Protein AF-A0A223Z7U4-F1 (afdb_monomer_lite)

pLDDT: mean 95.25, std 4.92, range [67.81, 98.75]

Structure (mmCIF, N/CA/C/O backbone):
data_AF-A0A223Z7U4-F1
#
_entry.id   AF-A0A223Z7U4-F1
#
loop_
_atom_site.group_PDB
_atom_site.id
_atom_site.type_symbol
_atom_site.label_atom_id
_atom_site.label_alt_id
_atom_site.label_comp_id
_atom_site.label_asym_id
_atom_site.label_entity_id
_atom_site.label_seq_id
_atom_site.pdbx_PDB_ins_code
_atom_site.Cartn_x
_atom_site.Cartn_y
_atom_site.Cartn_z
_atom_site.occupancy
_atom_site.B_iso_or_equiv
_atom_site.auth_seq_id
_atom_site.auth_comp_id
_atom_site.auth_asym_id
_atom_site.auth_atom_id
_atom_site.pdbx_PDB_model_num
ATOM 1 N N . ALA A 1 1 ? -22.238 14.213 32.331 1.00 72.00 1 ALA A N 1
ATOM 2 C CA . ALA A 1 1 ? -21.706 13.058 31.579 1.00 72.00 1 ALA A CA 1
ATOM 3 C C . ALA A 1 1 ? -21.900 11.809 32.432 1.00 72.00 1 ALA A C 1
ATOM 5 O O . ALA A 1 1 ? -21.923 11.953 33.646 1.00 72.00 1 ALA A O 1
ATOM 6 N N . VAL A 1 2 ? -22.105 10.635 31.828 1.00 94.38 2 VAL A N 1
ATOM 7 C CA . VAL A 1 2 ? -22.267 9.352 32.554 1.00 94.38 2 VAL A CA 1
ATOM 8 C C . VAL A 1 2 ? -20.962 8.545 32.650 1.00 94.38 2 VAL A C 1
ATOM 10 O O . VAL A 1 2 ? -20.903 7.584 33.404 1.00 94.38 2 VAL A O 1
ATOM 13 N N . MET A 1 3 ? -19.928 8.938 31.897 1.00 97.62 3 MET A N 1
ATOM 14 C CA . MET A 1 3 ? -18.587 8.345 31.900 1.00 97.62 3 MET A CA 1
ATOM 15 C C . MET A 1 3 ? -17.553 9.462 32.058 1.00 97.62 3 MET A C 1
ATOM 17 O O . MET A 1 3 ? -17.691 10.519 31.431 1.00 97.62 3 MET A O 1
ATOM 21 N N . ASP A 1 4 ? -16.527 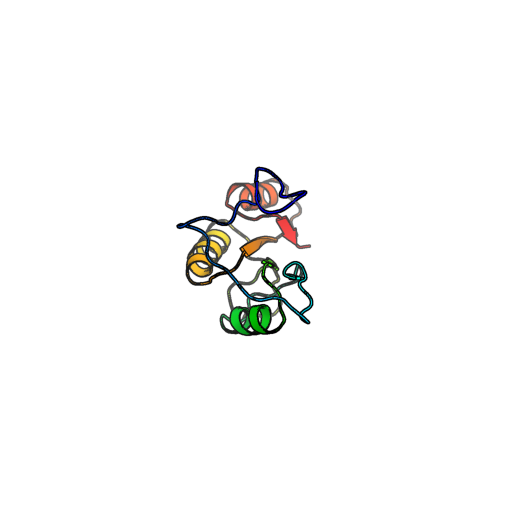9.217 32.866 1.00 97.31 4 ASP A N 1
ATOM 22 C CA . ASP A 1 4 ? -15.417 10.146 33.079 1.00 97.31 4 ASP A CA 1
ATOM 23 C C . ASP A 1 4 ? -14.336 9.979 31.996 1.00 97.31 4 ASP A C 1
ATOM 25 O O . ASP A 1 4 ? -14.135 8.892 31.458 1.00 97.31 4 ASP A O 1
ATOM 29 N N . GLY A 1 5 ? -13.619 11.061 31.670 1.00 96.88 5 GLY A N 1
ATOM 30 C CA . GLY A 1 5 ? -12.401 11.008 30.843 1.00 96.88 5 GLY A CA 1
ATOM 31 C C . GLY A 1 5 ? -12.580 10.756 29.337 1.00 96.88 5 GLY A C 1
ATOM 32 O O . GLY A 1 5 ? -11.587 10.555 28.642 1.00 96.88 5 GLY A O 1
ATOM 33 N N . VAL A 1 6 ? -13.803 10.784 28.798 1.00 96.81 6 VAL A N 1
ATOM 34 C CA . VAL A 1 6 ? -14.037 10.594 27.353 1.00 96.81 6 VAL A CA 1
ATOM 35 C C . VAL A 1 6 ? -13.479 11.778 26.552 1.00 96.81 6 VAL A C 1
ATOM 37 O O . VAL A 1 6 ? -13.906 12.920 26.733 1.00 96.81 6 VAL A O 1
ATOM 40 N N . HIS A 1 7 ? -12.540 11.511 25.639 1.00 97.31 7 HIS A N 1
ATOM 41 C CA . HIS A 1 7 ? -11.957 12.539 24.773 1.00 97.31 7 HIS A CA 1
ATOM 42 C C . HIS A 1 7 ? -13.018 13.127 23.816 1.00 97.31 7 HIS A C 1
ATOM 44 O O . HIS A 1 7 ? -13.770 12.356 23.214 1.00 97.31 7 HIS A O 1
ATOM 50 N N . PRO A 1 8 ? -13.057 14.457 23.579 1.00 95.56 8 PRO A N 1
ATOM 51 C CA . PRO A 1 8 ? -14.086 15.086 22.739 1.00 95.56 8 PRO A CA 1
ATOM 52 C C . PRO A 1 8 ? -14.184 14.545 21.303 1.00 95.56 8 PRO A C 1
ATOM 54 O O . PRO A 1 8 ? -15.257 14.574 20.710 1.00 95.56 8 PRO A O 1
ATOM 57 N N . LEU A 1 9 ? -13.079 14.035 20.746 1.00 97.00 9 LEU A N 1
ATOM 58 C CA . LEU A 1 9 ? -13.029 13.429 19.403 1.00 97.00 9 LEU A CA 1
ATOM 59 C C . LEU A 1 9 ? -13.340 11.917 19.367 1.00 97.00 9 LEU A C 1
ATOM 61 O O . LEU A 1 9 ? -13.277 11.326 18.297 1.00 97.00 9 LEU A O 1
ATOM 65 N N . LEU A 1 10 ? -13.644 11.279 20.504 1.00 96.44 10 LEU A N 1
ATOM 66 C CA . LEU A 1 10 ? -13.867 9.825 20.613 1.00 96.44 10 LEU A CA 1
ATOM 67 C C . LEU A 1 10 ? -15.284 9.475 21.103 1.00 96.44 10 LEU A C 1
ATOM 69 O O . LEU A 1 10 ? -15.496 8.466 21.774 1.00 96.44 10 LEU A O 1
ATOM 73 N N . ILE A 1 11 ? -16.267 10.320 20.794 1.00 96.56 11 ILE A N 1
ATOM 74 C CA . ILE A 1 11 ? -17.667 10.090 21.166 1.00 96.56 11 ILE A CA 1
ATOM 75 C C . ILE A 1 11 ? -18.266 8.998 20.269 1.00 96.56 11 ILE A C 1
ATOM 77 O O . ILE A 1 11 ? -18.298 9.135 19.046 1.00 96.56 11 ILE A O 1
ATOM 81 N N . VAL A 1 12 ? -18.797 7.939 20.884 1.00 96.69 12 VAL A N 1
ATOM 82 C CA . VAL A 1 12 ? -19.590 6.909 20.196 1.00 96.69 12 VAL A CA 1
ATOM 83 C C . VAL A 1 12 ? -21.038 7.390 20.098 1.00 96.69 12 VAL A C 1
ATOM 85 O O . VAL A 1 12 ? -21.696 7.603 21.115 1.00 96.69 12 VAL A O 1
ATOM 88 N N . GLY A 1 13 ? -21.525 7.584 18.874 1.00 96.06 13 GLY A N 1
ATOM 89 C CA . GLY A 1 13 ? -22.870 8.080 18.581 1.00 96.06 13 GLY A CA 1
ATOM 90 C C . GLY A 1 13 ? -23.640 7.177 17.619 1.00 96.06 13 GLY A C 1
ATOM 91 O O . GLY A 1 13 ? -23.242 6.054 17.325 1.00 96.06 13 GLY A O 1
ATOM 92 N N . ASN A 1 14 ? -24.745 7.692 17.078 1.00 97.19 14 ASN A N 1
ATOM 93 C CA . ASN A 1 14 ? -25.621 6.960 16.153 1.00 97.19 14 ASN A CA 1
ATOM 94 C C . ASN A 1 14 ? -24.974 6.607 14.798 1.00 97.19 14 ASN A C 1
ATOM 96 O O . ASN A 1 14 ? -25.512 5.776 14.074 1.00 97.19 14 ASN A O 1
ATOM 100 N N . VAL A 1 15 ? -23.850 7.236 14.449 1.00 97.31 15 VAL A N 1
ATOM 101 C CA . VAL A 1 15 ? -23.105 7.007 13.197 1.00 97.31 15 VAL A CA 1
ATOM 102 C C . VAL A 1 15 ? -21.807 6.216 13.404 1.00 97.31 15 VAL A C 1
ATOM 104 O O . VAL A 1 15 ? -21.022 6.060 12.472 1.00 97.31 15 VAL A O 1
ATOM 107 N N . THR A 1 16 ? -21.550 5.716 14.616 1.00 97.69 16 THR A N 1
ATOM 108 C CA . THR A 1 16 ? -20.310 4.999 14.935 1.00 97.69 16 THR A CA 1
ATOM 109 C C . THR A 1 16 ? -20.467 3.499 14.694 1.00 97.69 16 THR A C 1
ATOM 111 O O . THR A 1 16 ? -21.320 2.850 15.291 1.00 97.69 16 THR A O 1
ATOM 114 N N . THR A 1 17 ? -19.601 2.927 13.854 1.00 97.69 17 THR A N 1
ATOM 115 C CA . THR A 1 17 ? -19.466 1.468 13.715 1.00 97.69 17 THR A CA 1
ATOM 116 C C . THR A 1 17 ? -18.403 0.957 14.682 1.00 97.69 17 THR A C 1
ATOM 118 O O . THR A 1 17 ? -17.308 1.512 14.741 1.00 97.69 17 THR A O 1
ATOM 121 N N . VAL A 1 18 ? -18.709 -0.113 15.416 1.00 96.75 18 VAL A N 1
ATOM 122 C CA . VAL A 1 18 ? -17.809 -0.709 16.413 1.00 96.75 18 VAL A CA 1
ATOM 123 C C . VAL A 1 18 ? -17.204 -2.005 15.870 1.00 96.75 18 VAL A C 1
ATOM 125 O O . VAL A 1 18 ? -17.888 -2.797 15.220 1.00 96.75 18 VAL A O 1
ATOM 128 N N . ARG A 1 19 ? -15.915 -2.221 16.144 1.00 95.88 19 ARG A N 1
ATOM 129 C CA . ARG A 1 19 ? -15.229 -3.508 15.986 1.00 95.88 19 ARG A CA 1
ATOM 130 C C . ARG A 1 19 ? -14.657 -3.896 17.341 1.00 95.88 19 ARG A C 1
ATOM 132 O O . ARG A 1 19 ? -13.990 -3.075 17.964 1.00 95.88 19 ARG A O 1
ATOM 139 N N . ASP A 1 20 ? -14.966 -5.107 17.787 1.00 97.12 20 ASP A N 1
ATOM 140 C CA . ASP A 1 20 ? -14.446 -5.625 19.046 1.00 97.12 20 ASP A CA 1
ATOM 141 C C . ASP A 1 20 ? -12.964 -5.992 18.893 1.00 97.12 20 ASP A C 1
ATOM 143 O O . ASP A 1 20 ? -12.564 -6.606 17.901 1.00 97.12 20 ASP A O 1
ATOM 147 N N . GLY A 1 21 ? -12.161 -5.557 19.857 1.00 96.62 21 GLY A N 1
ATOM 148 C CA . GLY A 1 21 ? -10.719 -5.769 19.913 1.00 96.62 21 GLY A CA 1
ATOM 149 C C . GLY A 1 21 ? -10.252 -6.338 21.250 1.00 96.62 21 GLY A C 1
ATOM 150 O O . GLY A 1 21 ? -9.044 -6.412 21.474 1.00 96.62 21 GLY A O 1
ATOM 151 N N . GLU A 1 22 ? -11.167 -6.706 22.155 1.00 98.06 22 GLU A N 1
ATOM 152 C CA . GLU A 1 22 ? -10.793 -7.272 23.449 1.00 98.06 22 GLU A CA 1
ATOM 153 C C . GLU A 1 22 ? -9.995 -8.574 23.262 1.00 98.06 22 GLU A C 1
ATOM 155 O O . GLU A 1 22 ? -10.376 -9.471 22.512 1.00 98.06 22 GLU A O 1
ATOM 160 N N . GLY A 1 23 ? -8.836 -8.665 23.920 1.00 98.25 23 GLY A N 1
ATOM 161 C CA . GLY A 1 23 ? -7.942 -9.822 23.812 1.00 98.25 23 GLY A CA 1
ATOM 162 C C . GLY A 1 23 ? -7.162 -9.929 22.494 1.00 98.25 23 GLY A C 1
ATOM 163 O O . GLY A 1 23 ? -6.410 -10.890 22.326 1.00 98.25 23 GLY A O 1
ATOM 164 N N . LEU A 1 24 ? -7.295 -8.963 21.577 1.00 98.31 24 LEU A N 1
ATOM 165 C CA . LEU A 1 24 ? -6.557 -8.921 20.312 1.00 98.31 24 LEU A CA 1
ATOM 166 C C . LEU A 1 24 ? -5.387 -7.929 20.363 1.00 98.31 24 LEU A C 1
ATOM 168 O O . LEU A 1 24 ? -5.352 -7.003 21.172 1.00 98.31 24 LEU A O 1
ATOM 172 N N . ILE A 1 25 ? -4.426 -8.112 19.455 1.00 98.12 25 ILE A N 1
ATOM 173 C CA . ILE A 1 25 ? -3.333 -7.164 19.217 1.00 98.12 25 ILE A CA 1
ATOM 174 C C . ILE A 1 25 ? -3.595 -6.469 17.885 1.00 98.12 25 ILE A C 1
ATOM 176 O O . ILE A 1 25 ? -3.715 -7.127 16.853 1.00 98.12 25 ILE A O 1
ATOM 180 N N . ALA A 1 26 ? -3.648 -5.139 17.907 1.00 97.06 26 ALA A N 1
ATOM 181 C CA . ALA A 1 26 ? -3.669 -4.326 16.701 1.00 97.06 26 ALA A CA 1
ATOM 182 C C . ALA A 1 26 ? -2.255 -3.826 16.382 1.00 97.06 26 ALA A C 1
ATOM 184 O O . ALA A 1 26 ? -1.566 -3.290 17.252 1.00 97.06 26 ALA A O 1
ATOM 185 N N . THR A 1 27 ? -1.839 -3.966 15.126 1.00 98.50 27 THR A N 1
ATOM 186 C CA . THR A 1 27 ? -0.611 -3.368 14.589 1.00 98.50 27 THR A CA 1
ATOM 187 C C . THR A 1 27 ? -0.959 -2.466 13.409 1.00 98.50 27 THR A C 1
ATOM 189 O O . THR A 1 27 ? -2.017 -2.636 12.796 1.00 98.50 27 THR A O 1
ATOM 192 N N . PRO A 1 28 ? -0.080 -1.523 13.032 1.00 98.62 28 PRO A N 1
ATOM 193 C CA . PRO A 1 28 ? -0.133 -0.949 11.696 1.00 98.62 28 PRO A CA 1
ATOM 194 C C . PRO A 1 28 ? -0.044 -2.054 10.637 1.00 98.62 28 PRO A C 1
ATOM 196 O O . PRO A 1 28 ? 0.541 -3.114 10.884 1.00 98.62 28 PRO A O 1
ATOM 199 N N . GLY A 1 29 ? -0.597 -1.788 9.457 1.00 98.56 29 GLY A N 1
ATOM 200 C CA . GLY A 1 29 ? -0.368 -2.643 8.299 1.00 98.56 29 GLY A CA 1
ATOM 201 C C . GLY A 1 29 ? 1.097 -2.595 7.862 1.00 98.56 29 GLY A C 1
ATOM 202 O O . GLY A 1 29 ? 1.759 -1.558 7.960 1.00 98.56 29 GLY A O 1
ATOM 203 N N . GLY A 1 30 ? 1.614 -3.731 7.405 1.00 98.69 30 GLY A N 1
ATOM 204 C CA . GLY A 1 30 ? 2.977 -3.856 6.909 1.00 98.69 30 GLY A CA 1
ATOM 205 C C . GLY A 1 30 ? 3.204 -3.037 5.637 1.00 98.69 30 GLY A C 1
ATOM 206 O O . GLY A 1 30 ? 2.310 -2.901 4.796 1.00 98.69 30 GLY A O 1
ATOM 207 N N . ILE A 1 31 ? 4.423 -2.516 5.494 1.00 98.69 31 ILE A N 1
ATOM 208 C CA . ILE A 1 31 ? 4.893 -1.826 4.291 1.00 98.69 31 ILE A CA 1
ATOM 209 C C . ILE A 1 31 ? 6.031 -2.656 3.707 1.00 98.69 31 ILE A C 1
ATOM 211 O O . ILE A 1 31 ? 7.125 -2.686 4.271 1.00 98.69 31 ILE A O 1
ATOM 215 N N . ASP A 1 32 ? 5.769 -3.322 2.587 1.00 98.31 32 ASP A N 1
ATOM 216 C CA . ASP A 1 32 ? 6.803 -4.009 1.822 1.00 98.31 32 ASP A CA 1
ATOM 217 C C . ASP A 1 32 ? 7.363 -3.055 0.768 1.00 98.31 32 ASP A C 1
ATOM 219 O O . ASP A 1 32 ? 6.626 -2.501 -0.047 1.00 98.31 32 ASP A O 1
ATOM 223 N N . VAL A 1 33 ? 8.674 -2.831 0.816 1.00 97.50 33 VAL A N 1
ATOM 224 C CA . VAL A 1 33 ? 9.384 -1.869 -0.036 1.00 97.50 33 VAL A CA 1
ATOM 225 C C . VAL A 1 33 ? 10.243 -2.536 -1.111 1.00 97.50 33 VAL A C 1
ATOM 227 O O . VAL A 1 33 ? 11.030 -1.859 -1.776 1.00 97.50 33 VAL A O 1
ATOM 230 N N . HIS A 1 34 ? 10.141 -3.859 -1.261 1.00 97.19 34 HIS A N 1
ATOM 231 C CA . HIS A 1 34 ? 10.905 -4.630 -2.239 1.00 97.19 34 HIS A CA 1
ATOM 232 C C . HIS A 1 34 ? 10.010 -5.640 -2.965 1.00 97.19 34 HIS A C 1
ATOM 234 O O . HIS A 1 34 ? 10.270 -6.843 -2.978 1.00 97.19 34 HIS A O 1
ATOM 240 N N . VAL A 1 35 ? 8.959 -5.141 -3.607 1.00 96.56 35 VAL A N 1
ATOM 241 C CA . VAL A 1 35 ? 7.969 -5.984 -4.280 1.00 96.56 35 VAL A CA 1
ATOM 242 C C . VAL A 1 35 ? 8.277 -6.142 -5.766 1.00 96.56 35 VAL A C 1
ATOM 244 O O . VAL A 1 35 ? 8.312 -5.163 -6.506 1.00 96.56 35 VAL A O 1
ATOM 247 N N . HIS A 1 36 ? 8.423 -7.381 -6.231 1.00 96.25 36 HIS A N 1
ATOM 248 C CA . HIS A 1 36 ? 8.383 -7.699 -7.662 1.00 96.25 36 HIS A CA 1
ATOM 249 C C . HIS A 1 36 ? 6.938 -8.045 -8.037 1.00 96.25 36 HIS A C 1
ATOM 251 O O . HIS A 1 36 ? 6.389 -9.039 -7.561 1.00 96.25 36 HIS A O 1
ATOM 257 N N . PHE A 1 37 ? 6.292 -7.210 -8.851 1.00 94.75 37 PHE A N 1
ATOM 258 C CA . PHE A 1 37 ? 4.900 -7.392 -9.282 1.00 94.75 37 PHE A CA 1
ATOM 259 C C . PHE A 1 37 ? 4.773 -8.439 -10.404 1.00 94.75 37 PHE A C 1
ATOM 261 O O . PHE A 1 37 ? 4.302 -8.145 -11.503 1.00 94.75 37 PHE A O 1
ATOM 268 N N . ASP A 1 38 ? 5.189 -9.675 -10.125 1.00 93.56 38 ASP A N 1
ATOM 269 C CA . ASP A 1 38 ? 5.254 -10.753 -11.123 1.00 93.56 38 ASP A CA 1
ATOM 270 C C . ASP A 1 38 ? 3.917 -11.473 -11.329 1.00 93.56 38 ASP A C 1
ATOM 272 O O . ASP A 1 38 ? 3.699 -12.163 -12.327 1.00 93.56 38 ASP A O 1
ATOM 276 N N . SER A 1 39 ? 3.002 -11.321 -10.376 1.00 93.06 39 SER A N 1
ATOM 277 C CA . SER A 1 39 ? 1.714 -11.999 -10.358 1.00 93.06 39 SER A CA 1
ATOM 278 C C . SER A 1 39 ? 0.686 -11.154 -9.613 1.00 93.06 39 SER A C 1
ATOM 280 O O . SER A 1 39 ? 0.960 -10.600 -8.551 1.00 93.06 39 SER A O 1
ATOM 282 N N . ALA A 1 40 ? -0.527 -11.099 -10.162 1.00 93.56 40 ALA A N 1
ATOM 283 C CA . ALA A 1 40 ? -1.671 -10.440 -9.538 1.00 93.56 40 ALA A CA 1
ATOM 284 C C . ALA A 1 40 ? -2.039 -11.063 -8.176 1.00 93.56 40 ALA A C 1
ATOM 286 O O . ALA A 1 40 ? -2.433 -10.360 -7.253 1.00 93.56 40 ALA A O 1
ATOM 287 N N . GLN A 1 41 ? -1.847 -12.376 -8.033 1.00 94.81 41 GLN A N 1
ATOM 288 C CA . GLN A 1 41 ? -2.141 -13.142 -6.821 1.00 94.81 41 GLN A CA 1
ATOM 289 C C . GLN A 1 41 ? -1.266 -12.734 -5.625 1.00 94.81 41 GLN A C 1
ATOM 291 O O . GLN A 1 41 ? -1.615 -13.021 -4.481 1.00 94.81 41 GLN A O 1
ATOM 296 N N . LEU A 1 42 ? -0.138 -12.052 -5.861 1.00 95.00 42 LEU A N 1
ATOM 297 C CA . LEU A 1 42 ? 0.735 -11.567 -4.793 1.00 95.00 42 LEU A CA 1
ATOM 298 C C . LEU A 1 42 ? -0.002 -10.629 -3.820 1.00 95.00 42 LEU A C 1
ATOM 300 O O . LEU A 1 42 ? 0.300 -10.634 -2.629 1.00 95.00 42 LEU A O 1
ATOM 304 N N . VAL A 1 43 ? -0.993 -9.877 -4.306 1.00 96.38 43 VAL A N 1
ATOM 305 C CA . VAL A 1 43 ? -1.805 -8.959 -3.493 1.00 96.38 43 VAL A CA 1
ATOM 306 C C . VAL A 1 43 ? -2.565 -9.710 -2.394 1.00 96.38 43 VAL A C 1
ATOM 308 O O . VAL A 1 43 ? -2.521 -9.311 -1.230 1.00 96.38 43 VAL A O 1
ATOM 311 N N . ASP A 1 44 ? -3.184 -10.846 -2.723 1.00 97.00 44 ASP A N 1
ATOM 312 C CA . ASP A 1 44 ? -3.914 -11.661 -1.744 1.00 97.00 44 ASP A CA 1
ATOM 313 C C . ASP A 1 44 ? -2.972 -12.233 -0.673 1.00 97.00 44 ASP A C 1
ATOM 315 O O . ASP A 1 44 ? -3.300 -12.258 0.516 1.00 97.00 44 ASP A O 1
ATOM 319 N N . HIS A 1 45 ? -1.765 -12.646 -1.072 1.00 97.50 45 HIS A N 1
ATOM 320 C CA . HIS A 1 45 ? -0.738 -13.131 -0.148 1.00 97.50 45 HIS A CA 1
ATOM 321 C C . HIS A 1 45 ? -0.195 -12.022 0.768 1.00 97.50 45 HIS A C 1
ATOM 323 O O . HIS A 1 45 ? 0.054 -12.262 1.954 1.00 97.50 45 HIS A O 1
ATOM 329 N N . ALA A 1 46 ? -0.047 -10.803 0.248 1.00 98.00 46 ALA A N 1
ATOM 330 C CA . ALA A 1 46 ? 0.353 -9.641 1.030 1.00 98.00 46 ALA A CA 1
ATOM 331 C C . ALA A 1 46 ? -0.709 -9.310 2.093 1.00 98.00 46 ALA A C 1
ATOM 333 O O . ALA A 1 46 ? -0.392 -9.269 3.283 1.00 98.00 46 ALA A O 1
ATOM 334 N N . LEU A 1 47 ? -1.983 -9.204 1.701 1.00 97.44 47 LEU A N 1
ATOM 335 C CA . LEU A 1 47 ? -3.088 -8.942 2.632 1.00 97.44 47 LEU A CA 1
ATOM 336 C C . LEU A 1 47 ? -3.211 -10.021 3.710 1.00 97.44 47 LEU A C 1
ATOM 338 O O . LEU A 1 47 ? -3.341 -9.700 4.891 1.00 97.44 47 LEU A O 1
ATOM 342 N N . ALA A 1 48 ? -3.118 -11.299 3.327 1.00 98.06 48 ALA A N 1
ATOM 343 C CA . ALA A 1 48 ? -3.202 -12.419 4.264 1.00 98.06 48 ALA A CA 1
ATOM 344 C C . ALA A 1 48 ? -2.073 -12.421 5.311 1.00 98.06 48 ALA A C 1
ATOM 346 O O . ALA A 1 48 ? -2.253 -12.965 6.400 1.00 98.06 48 ALA A O 1
ATOM 347 N N . SER A 1 49 ? -0.926 -11.809 5.001 1.00 98.19 49 SER A N 1
ATOM 348 C CA . SER A 1 49 ? 0.204 -11.666 5.929 1.00 98.19 49 SER A CA 1
ATOM 349 C C . SER A 1 49 ? 0.216 -10.334 6.694 1.00 98.19 49 SER A C 1
ATOM 351 O O . SER A 1 49 ? 1.108 -10.105 7.509 1.00 98.19 49 SER A O 1
ATOM 353 N N . GLY A 1 50 ? -0.785 -9.472 6.481 1.00 98.31 50 GLY A N 1
ATOM 354 C CA . GLY A 1 50 ? -0.918 -8.180 7.155 1.00 98.31 50 GLY A CA 1
ATOM 355 C C . GLY A 1 50 ? -0.190 -7.020 6.468 1.00 98.31 50 GLY A C 1
ATOM 356 O O . GLY A 1 50 ? -0.083 -5.947 7.061 1.00 98.31 50 GLY A O 1
ATOM 357 N N . ILE A 1 51 ? 0.303 -7.197 5.238 1.00 98.69 51 ILE A N 1
ATOM 358 C CA . ILE A 1 51 ? 0.873 -6.119 4.416 1.00 98.69 51 ILE A CA 1
ATOM 359 C C . ILE A 1 51 ? -0.267 -5.333 3.763 1.00 98.69 51 ILE A C 1
ATOM 361 O O . ILE A 1 51 ? -1.163 -5.906 3.150 1.00 98.69 51 ILE A O 1
ATOM 365 N N . THR A 1 52 ? -0.215 -4.006 3.867 1.00 98.56 52 THR A N 1
ATOM 366 C CA . THR A 1 52 ? -1.231 -3.097 3.302 1.00 98.56 52 THR A CA 1
ATOM 367 C C . THR A 1 52 ? -0.665 -2.129 2.266 1.00 98.56 52 THR A C 1
ATOM 369 O O . THR A 1 52 ? -1.424 -1.424 1.600 1.00 98.56 52 THR A O 1
ATOM 372 N N . THR A 1 53 ? 0.662 -2.076 2.133 1.00 98.75 53 THR A N 1
ATOM 373 C CA . THR A 1 53 ? 1.365 -1.198 1.194 1.00 98.75 53 THR A CA 1
ATOM 374 C C . THR A 1 53 ? 2.479 -1.963 0.496 1.00 98.75 53 THR A C 1
ATOM 376 O O . THR A 1 53 ? 3.313 -2.574 1.163 1.00 98.75 53 THR A O 1
ATOM 379 N N . MET A 1 54 ? 2.510 -1.890 -0.834 1.00 98.06 54 MET A N 1
ATOM 380 C CA . MET A 1 54 ? 3.505 -2.552 -1.678 1.00 98.06 54 MET A CA 1
ATOM 381 C C . MET A 1 54 ? 4.219 -1.535 -2.560 1.00 98.06 54 MET A C 1
ATOM 383 O O . MET A 1 54 ? 3.597 -0.905 -3.418 1.00 98.06 54 MET A O 1
ATOM 387 N N . LEU A 1 55 ? 5.528 -1.384 -2.363 1.00 97.94 55 LEU A N 1
ATOM 388 C CA . LEU A 1 55 ? 6.384 -0.526 -3.176 1.00 97.94 55 LEU A CA 1
ATOM 389 C C . LEU A 1 55 ? 7.384 -1.380 -3.957 1.00 97.94 55 LEU A C 1
ATOM 391 O O . LEU A 1 55 ? 8.063 -2.240 -3.391 1.00 97.94 55 LEU A O 1
ATOM 395 N N . GLY A 1 56 ? 7.490 -1.137 -5.258 1.00 96.50 56 GLY A N 1
ATOM 396 C CA . GLY A 1 56 ? 8.341 -1.945 -6.119 1.00 96.50 56 GLY A CA 1
ATOM 397 C C . GLY A 1 56 ? 8.075 -1.729 -7.600 1.00 96.50 56 GLY A C 1
ATOM 398 O O . GLY A 1 56 ? 7.692 -0.643 -8.009 1.00 96.50 56 GLY A O 1
ATOM 399 N N . GLY A 1 57 ? 8.273 -2.745 -8.427 1.00 94.31 57 GLY A N 1
ATOM 400 C CA . GLY A 1 57 ? 8.113 -2.650 -9.880 1.00 94.31 57 GLY A CA 1
ATOM 401 C C . GLY A 1 57 ? 7.984 -4.032 -10.509 1.00 94.31 57 GLY A C 1
ATOM 402 O O . GLY A 1 57 ? 7.887 -5.007 -9.771 1.00 94.31 57 GLY A O 1
ATOM 403 N N . SER A 1 58 ? 7.976 -4.092 -11.841 1.00 92.50 58 SER A N 1
ATOM 404 C CA . SER A 1 58 ? 7.688 -5.246 -12.721 1.00 92.50 58 SER A CA 1
ATOM 405 C C . SER A 1 58 ? 6.434 -4.995 -13.567 1.00 92.50 58 SER A C 1
ATOM 407 O O . SER A 1 58 ? 5.615 -4.134 -13.247 1.00 92.50 58 SER A O 1
ATOM 409 N N . LEU A 1 59 ? 6.308 -5.720 -14.680 1.00 91.00 59 LEU A N 1
ATOM 410 C CA . LEU A 1 59 ? 5.205 -5.621 -15.651 1.00 91.00 59 LEU A CA 1
ATOM 411 C C . LEU A 1 59 ? 4.426 -6.942 -15.751 1.00 91.00 59 LEU A C 1
ATOM 413 O O . LEU A 1 59 ? 3.905 -7.285 -16.814 1.00 91.00 59 LEU A O 1
ATOM 417 N N . GLY A 1 60 ? 4.387 -7.706 -14.659 1.00 91.19 60 GLY A N 1
ATOM 418 C CA . GLY A 1 60 ? 3.963 -9.104 -14.648 1.00 91.19 60 GLY A CA 1
ATOM 419 C C . GLY A 1 60 ? 5.163 -10.056 -14.726 1.00 91.19 60 GLY A C 1
ATOM 420 O O . GLY A 1 60 ? 6.272 -9.655 -14.393 1.00 91.19 60 GLY A O 1
ATOM 421 N N . PRO A 1 61 ? 4.984 -11.316 -15.156 1.00 89.94 61 PRO A N 1
ATOM 422 C CA . PRO A 1 61 ? 6.001 -12.362 -15.030 1.00 89.94 61 PRO A CA 1
ATOM 423 C C . PRO A 1 61 ? 7.146 -12.184 -16.042 1.00 89.94 61 PRO A C 1
ATOM 425 O O . PRO A 1 61 ? 7.213 -12.857 -17.073 1.00 89.94 61 PRO A O 1
ATOM 428 N N . ILE A 1 62 ? 8.049 -11.252 -15.744 1.00 85.44 62 ILE A N 1
ATOM 429 C CA . ILE A 1 62 ? 9.301 -10.999 -16.461 1.00 85.44 62 ILE A CA 1
ATOM 430 C C . ILE A 1 62 ? 10.490 -11.485 -15.623 1.00 85.44 62 ILE A C 1
ATOM 432 O O . ILE A 1 62 ? 10.336 -11.929 -14.494 1.00 85.44 62 ILE A O 1
ATOM 436 N N . THR A 1 63 ? 11.696 -11.469 -16.188 1.00 67.81 63 THR A N 1
ATOM 437 C CA . THR A 1 63 ? 12.807 -12.246 -15.627 1.00 67.81 63 THR A CA 1
ATOM 438 C C . THR A 1 63 ? 13.346 -11.748 -14.279 1.00 67.81 63 THR A C 1
ATOM 440 O O . THR A 1 63 ? 13.661 -12.601 -13.457 1.00 67.81 63 THR A O 1
ATOM 443 N N . VAL A 1 64 ? 13.522 -10.433 -14.042 1.00 69.38 64 VAL A N 1
ATOM 444 C CA . VAL A 1 64 ? 14.167 -9.918 -12.795 1.00 69.38 64 VAL A CA 1
ATOM 445 C C . VAL A 1 64 ? 13.800 -8.455 -12.429 1.00 69.38 64 VAL A C 1
ATOM 447 O O . VAL A 1 64 ? 14.379 -7.869 -11.515 1.00 69.38 64 VAL A O 1
ATOM 450 N N . GLY A 1 65 ? 12.920 -7.785 -13.175 1.00 81.38 65 GLY A N 1
ATOM 451 C CA . GLY A 1 65 ? 12.767 -6.329 -13.053 1.00 81.38 65 GLY A CA 1
ATOM 452 C C . GLY A 1 65 ? 11.899 -5.899 -11.870 1.00 81.38 65 GLY A C 1
ATOM 453 O O . GLY A 1 65 ? 10.687 -5.994 -11.969 1.00 81.38 65 GLY A O 1
ATOM 454 N N . ILE A 1 66 ? 12.484 -5.298 -10.827 1.00 90.06 66 ILE A N 1
ATOM 455 C CA . ILE A 1 66 ? 11.746 -4.497 -9.822 1.00 90.06 66 ILE A CA 1
ATOM 456 C C . ILE A 1 66 ? 11.618 -3.028 -10.260 1.00 90.06 66 ILE A C 1
ATOM 458 O O . ILE A 1 66 ? 11.743 -2.087 -9.478 1.00 90.06 66 ILE A O 1
ATOM 462 N N . ASP A 1 67 ? 11.399 -2.827 -11.556 1.00 93.81 67 ASP A N 1
ATOM 463 C CA . ASP A 1 67 ? 11.167 -1.528 -12.176 1.00 93.81 67 ASP A CA 1
ATOM 464 C C . ASP A 1 67 ? 10.024 -1.617 -13.193 1.00 93.81 67 ASP A C 1
ATOM 466 O O . ASP A 1 67 ? 9.840 -2.633 -13.858 1.00 93.81 67 ASP A O 1
ATOM 470 N N . CYS A 1 68 ? 9.246 -0.549 -13.333 1.00 92.81 68 CYS A N 1
ATOM 471 C CA . CYS A 1 68 ? 8.267 -0.364 -14.406 1.00 92.81 68 CYS A CA 1
ATOM 472 C C . CYS A 1 68 ? 8.694 0.814 -15.296 1.00 92.81 68 CYS A C 1
ATOM 474 O O . CYS A 1 68 ? 7.940 1.764 -15.510 1.00 92.81 68 CYS A O 1
ATOM 476 N N . GLY A 1 69 ? 9.946 0.784 -15.763 1.00 89.19 69 GLY A N 1
ATOM 477 C CA . GLY A 1 69 ? 10.580 1.950 -16.367 1.00 89.19 69 GLY A CA 1
ATOM 478 C C . GLY A 1 69 ? 9.845 2.517 -17.586 1.00 89.19 69 GLY A C 1
ATOM 479 O O . GLY A 1 69 ? 9.448 1.78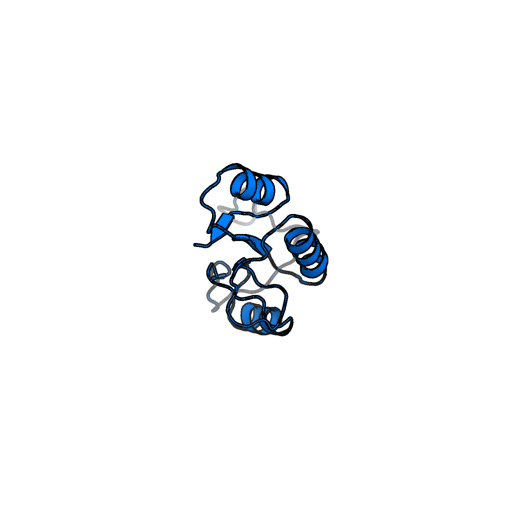1 -18.492 1.00 89.19 69 GLY A O 1
ATOM 480 N N . GLY A 1 70 ? 9.719 3.842 -17.620 1.00 91.06 70 GLY A N 1
ATOM 481 C CA . GLY A 1 70 ? 9.114 4.613 -18.707 1.00 91.06 70 GLY A CA 1
ATOM 482 C C . GLY A 1 70 ? 7.628 4.966 -18.496 1.00 91.06 70 GLY A C 1
ATOM 483 O O . GLY A 1 70 ? 6.896 4.199 -17.864 1.00 91.06 70 GLY A O 1
ATOM 484 N N . PRO A 1 71 ? 7.145 6.085 -19.079 1.00 94.25 71 PRO A N 1
ATOM 485 C CA . PRO A 1 71 ? 5.804 6.630 -18.814 1.00 94.25 71 PRO A CA 1
ATOM 486 C C . PRO A 1 71 ? 4.650 5.662 -19.100 1.00 94.25 71 PRO A C 1
ATOM 488 O O . PRO A 1 71 ? 3.685 5.572 -18.345 1.00 94.25 71 PRO A O 1
ATOM 491 N N . PHE A 1 72 ? 4.744 4.906 -20.198 1.00 95.44 72 PHE A N 1
ATOM 492 C CA . PHE A 1 72 ? 3.704 3.949 -20.579 1.00 95.44 72 PHE A CA 1
ATOM 493 C C . PHE A 1 72 ? 3.552 2.830 -19.544 1.00 95.44 72 PHE A C 1
ATOM 495 O O . PHE A 1 72 ? 2.438 2.476 -19.163 1.00 95.44 72 PHE A O 1
ATOM 502 N N . ASN A 1 73 ? 4.678 2.293 -19.082 1.00 95.31 73 ASN A N 1
ATOM 503 C CA . ASN A 1 73 ? 4.731 1.146 -18.189 1.00 95.31 73 ASN A CA 1
ATOM 504 C C . ASN A 1 73 ? 4.196 1.497 -16.800 1.00 95.31 73 ASN A C 1
ATOM 506 O O . ASN A 1 73 ? 3.289 0.823 -16.314 1.00 95.31 73 ASN A O 1
ATOM 510 N N . VAL A 1 74 ? 4.674 2.594 -16.203 1.00 95.94 74 VAL A N 1
ATOM 511 C CA . VAL A 1 74 ? 4.136 3.071 -14.922 1.00 95.94 74 VAL A CA 1
ATOM 512 C C . VAL A 1 74 ? 2.657 3.443 -15.033 1.00 95.94 74 VAL A C 1
ATOM 514 O O . VAL A 1 74 ? 1.869 3.069 -14.170 1.00 95.94 74 VAL A O 1
ATOM 517 N N . GLY A 1 75 ? 2.233 4.061 -16.142 1.00 96.75 75 GLY A N 1
ATOM 518 C CA . GLY A 1 75 ? 0.821 4.352 -16.395 1.00 96.75 75 GLY A CA 1
ATOM 519 C C . GLY A 1 75 ? -0.054 3.094 -16.441 1.00 96.75 75 GLY A C 1
ATOM 520 O O . GLY A 1 75 ? -1.172 3.100 -15.926 1.00 96.75 75 GLY A O 1
ATOM 521 N N . LYS A 1 76 ? 0.450 1.990 -17.008 1.00 96.44 76 LYS A N 1
ATOM 522 C CA . LYS A 1 76 ? -0.251 0.696 -17.002 1.00 96.44 76 LYS A CA 1
ATOM 523 C C . LYS A 1 76 ? -0.297 0.051 -15.627 1.00 96.44 76 LYS A C 1
ATOM 525 O O . LYS A 1 76 ? -1.339 -0.491 -15.268 1.00 96.44 76 LYS A O 1
ATOM 530 N N . MET A 1 77 ? 0.775 0.156 -14.852 1.00 96.50 77 MET A N 1
ATOM 531 C CA . MET A 1 77 ? 0.793 -0.352 -13.482 1.00 96.50 77 MET A CA 1
ATOM 532 C C . MET A 1 77 ? -0.155 0.431 -12.567 1.00 96.50 77 MET A C 1
ATOM 534 O O . MET A 1 77 ? -0.896 -0.182 -11.805 1.00 96.50 77 MET A O 1
ATOM 538 N N . LEU A 1 78 ? -0.232 1.758 -12.714 1.00 96.94 78 LEU A N 1
ATOM 539 C CA . LEU A 1 78 ? -1.217 2.591 -12.014 1.00 96.94 78 LEU A CA 1
ATOM 540 C C . LEU A 1 78 ? -2.655 2.192 -12.377 1.00 96.94 78 LEU A C 1
ATOM 542 O O . LEU A 1 78 ? -3.474 2.002 -11.489 1.00 96.94 78 LEU A O 1
ATOM 546 N N . GLN A 1 79 ? -2.953 1.970 -13.663 1.00 97.31 79 GLN A N 1
ATOM 547 C CA . GLN A 1 79 ? -4.269 1.468 -14.093 1.00 97.31 79 GLN A CA 1
ATOM 548 C C . GLN A 1 79 ? -4.596 0.087 -13.503 1.00 97.31 79 GLN A C 1
ATOM 550 O O . GLN A 1 79 ? -5.745 -0.173 -13.162 1.00 97.31 79 GLN A O 1
ATOM 555 N N . ALA A 1 80 ? -3.607 -0.804 -13.396 1.00 95.94 80 ALA A N 1
ATOM 556 C CA . ALA A 1 80 ? -3.792 -2.130 -12.812 1.00 95.94 80 ALA A CA 1
ATOM 557 C C . ALA A 1 80 ? -4.003 -2.080 -11.287 1.00 95.94 80 ALA A C 1
ATOM 559 O O . ALA A 1 80 ? -4.755 -2.896 -10.754 1.00 95.94 80 ALA A O 1
ATOM 560 N N . ALA A 1 81 ? -3.373 -1.125 -10.595 1.00 96.25 81 ALA A N 1
ATOM 561 C CA . ALA A 1 81 ? -3.503 -0.937 -9.150 1.00 96.25 81 ALA A CA 1
ATOM 562 C C . ALA A 1 81 ? -4.940 -0.607 -8.715 1.00 96.25 81 ALA A C 1
ATOM 564 O O . ALA A 1 81 ? -5.355 -1.044 -7.646 1.00 96.25 81 ALA A O 1
ATOM 565 N N . GLU A 1 82 ? -5.724 0.068 -9.563 1.00 97.31 82 GLU A N 1
ATOM 566 C CA . GLU A 1 82 ? -7.132 0.412 -9.293 1.00 97.31 82 GLU A CA 1
ATOM 567 C C . GLU A 1 82 ? -8.032 -0.811 -9.032 1.00 97.31 82 GLU A C 1
ATOM 569 O O . GLU A 1 82 ? -9.121 -0.680 -8.476 1.00 97.31 82 GLU A O 1
ATOM 574 N N . ALA A 1 83 ? -7.601 -2.016 -9.422 1.00 96.62 83 ALA A N 1
ATOM 575 C CA . ALA A 1 83 ? -8.345 -3.248 -9.173 1.00 96.62 83 ALA A CA 1
ATOM 576 C C . ALA A 1 83 ? -8.193 -3.789 -7.737 1.00 96.62 83 ALA A C 1
ATOM 578 O O . ALA A 1 83 ? -8.900 -4.731 -7.375 1.00 96.62 83 ALA A O 1
ATOM 579 N N . TRP A 1 84 ? -7.281 -3.236 -6.929 1.00 96.75 84 TRP A N 1
ATOM 580 C CA . TRP A 1 84 ? -6.850 -3.841 -5.668 1.00 96.75 84 TRP A CA 1
ATOM 581 C C . TRP A 1 84 ? -7.039 -2.908 -4.464 1.00 96.75 84 TRP A C 1
ATOM 583 O O . TRP A 1 84 ? -6.706 -1.727 -4.535 1.00 96.75 84 TRP A O 1
ATOM 593 N N . PRO A 1 85 ? -7.510 -3.424 -3.313 1.00 96.00 85 PRO A N 1
ATOM 594 C CA . PRO A 1 85 ? -7.762 -2.623 -2.116 1.00 96.00 85 PRO A CA 1
ATOM 595 C C . PRO A 1 85 ? -6.483 -2.425 -1.281 1.00 96.00 85 PRO A C 1
ATOM 597 O O . PRO A 1 85 ? -6.436 -2.780 -0.103 1.00 96.00 85 PRO A O 1
ATOM 600 N N . MET A 1 86 ? -5.424 -1.898 -1.895 1.00 96.44 86 MET A N 1
ATOM 601 C CA . MET A 1 86 ? -4.107 -1.726 -1.275 1.00 96.44 86 MET A CA 1
ATOM 602 C C . MET A 1 86 ? -3.430 -0.428 -1.706 1.00 96.44 86 MET A C 1
ATOM 604 O O . MET A 1 86 ? -3.751 0.143 -2.744 1.00 96.44 86 MET A O 1
ATOM 608 N N . ASN A 1 87 ? -2.449 0.018 -0.921 1.00 98.31 87 ASN A N 1
ATOM 609 C CA . ASN A 1 87 ? -1.590 1.125 -1.326 1.00 98.31 87 ASN A CA 1
ATOM 610 C C . ASN A 1 87 ? -0.456 0.605 -2.221 1.00 98.31 87 ASN A C 1
ATOM 612 O O . ASN A 1 87 ? 0.217 -0.368 -1.867 1.00 98.31 87 ASN A O 1
ATOM 616 N N . PHE A 1 88 ? -0.190 1.298 -3.327 1.00 98.06 88 PHE A N 1
ATOM 617 C CA . PHE A 1 88 ? 0.883 0.956 -4.262 1.00 98.06 88 PHE A CA 1
ATOM 618 C C . PHE A 1 88 ? 1.845 2.123 -4.468 1.00 98.06 88 PHE A C 1
ATOM 620 O O . PHE A 1 88 ? 1.458 3.290 -4.413 1.00 98.06 88 PHE A O 1
ATOM 627 N N . GLY A 1 89 ? 3.100 1.796 -4.758 1.00 97.62 89 GLY A N 1
ATOM 628 C CA . GLY A 1 89 ? 4.079 2.744 -5.274 1.00 97.62 89 GLY A CA 1
ATOM 629 C C . GLY A 1 89 ? 5.023 2.056 -6.246 1.00 97.62 89 GLY A C 1
ATOM 630 O O . GLY A 1 89 ? 5.540 0.978 -5.961 1.00 97.62 89 GLY A O 1
ATOM 631 N N . PHE A 1 90 ? 5.244 2.682 -7.397 1.00 97.75 90 PHE A N 1
ATOM 632 C CA . PHE A 1 90 ? 5.986 2.059 -8.483 1.00 97.75 90 PHE A CA 1
ATOM 633 C C . PHE A 1 90 ? 7.362 2.694 -8.690 1.00 97.75 90 PHE A C 1
ATOM 635 O O . PHE A 1 90 ? 7.502 3.917 -8.677 1.00 97.75 90 PHE A O 1
ATOM 642 N N . LEU A 1 91 ? 8.386 1.864 -8.866 1.00 97.50 91 LEU A N 1
ATOM 643 C CA . LEU A 1 91 ? 9.767 2.269 -9.082 1.00 97.50 91 LEU A CA 1
ATOM 644 C C . LEU A 1 91 ? 10.080 2.284 -10.578 1.00 97.50 91 LEU A C 1
ATOM 646 O O . LEU A 1 91 ? 9.832 1.314 -11.291 1.00 97.50 91 LEU A O 1
ATOM 650 N N . GLY A 1 92 ? 10.674 3.375 -11.048 1.00 96.25 92 GLY A N 1
ATOM 651 C CA . GLY A 1 92 ? 11.269 3.458 -12.373 1.00 96.25 92 GLY A CA 1
ATOM 652 C C . GLY A 1 92 ? 12.672 2.853 -12.414 1.00 96.25 92 GLY A C 1
ATOM 653 O O . GLY A 1 92 ? 13.259 2.457 -11.404 1.00 96.25 92 GLY A O 1
ATOM 654 N N . ARG A 1 93 ? 13.248 2.827 -13.611 1.00 94.38 93 ARG A N 1
ATOM 655 C CA . ARG A 1 93 ? 14.614 2.373 -13.858 1.00 94.38 93 ARG A CA 1
ATOM 656 C C . ARG A 1 93 ? 15.614 3.471 -13.524 1.00 94.38 93 ARG A C 1
ATOM 658 O O . ARG A 1 93 ? 15.645 4.505 -14.185 1.00 94.38 93 ARG A O 1
ATOM 665 N N . GLY A 1 94 ? 16.466 3.209 -12.543 1.00 94.94 94 GLY A N 1
ATOM 666 C CA . GLY A 1 94 ? 17.555 4.085 -12.107 1.00 94.94 94 GLY A CA 1
ATOM 667 C C . GLY A 1 94 ? 18.849 3.935 -12.908 1.00 94.94 94 GLY A C 1
ATOM 668 O O . GLY A 1 94 ? 19.742 4.769 -12.786 1.00 94.94 94 GLY A O 1
ATOM 669 N N . ASN A 1 95 ? 18.972 2.894 -13.735 1.00 94.12 95 ASN A N 1
ATOM 670 C CA . ASN A 1 95 ? 20.175 2.664 -14.532 1.00 94.12 95 ASN A CA 1
ATOM 671 C C . ASN A 1 95 ? 20.191 3.536 -15.798 1.00 94.12 95 ASN A C 1
ATOM 673 O O . ASN A 1 95 ? 19.692 3.136 -16.851 1.00 94.12 95 ASN A O 1
ATOM 677 N N . SER A 1 96 ? 20.777 4.728 -15.686 1.00 94.19 96 SER A N 1
ATOM 678 C CA . SER A 1 96 ? 21.046 5.614 -16.816 1.00 94.19 96 SER A CA 1
ATOM 679 C C . SER A 1 96 ? 22.296 6.455 -16.576 1.00 94.19 96 SER A C 1
ATOM 681 O O . SER A 1 96 ? 22.561 6.896 -15.461 1.00 94.19 96 SER A O 1
ATOM 683 N N . SER A 1 97 ? 23.049 6.729 -17.642 1.00 95.19 97 SER A N 1
ATOM 684 C CA . SER A 1 97 ? 24.157 7.698 -17.624 1.00 95.19 97 SER A CA 1
ATOM 685 C C . SER A 1 97 ? 23.700 9.131 -17.927 1.00 95.19 97 SER A C 1
ATOM 687 O O . SER A 1 97 ? 24.534 10.032 -17.989 1.00 95.19 97 SER A O 1
ATOM 689 N N . LYS A 1 98 ? 22.398 9.342 -18.165 1.00 94.12 98 LYS A N 1
ATOM 690 C CA . LYS A 1 98 ? 21.802 10.627 -18.544 1.00 94.12 98 LYS A CA 1
ATOM 691 C C . LYS A 1 98 ? 20.609 10.966 -17.635 1.00 94.12 98 LYS A C 1
ATOM 693 O O . LYS A 1 98 ? 19.676 10.160 -17.551 1.00 94.12 98 LYS A O 1
ATOM 698 N N . PRO A 1 99 ? 20.606 12.130 -16.961 1.00 95.06 99 PRO A N 1
ATOM 699 C CA . PRO A 1 99 ? 19.603 12.456 -15.946 1.00 95.06 99 PRO A CA 1
ATOM 700 C C . PRO A 1 99 ? 18.186 12.621 -16.508 1.00 95.06 99 PRO A C 1
ATOM 702 O O . PRO A 1 99 ? 17.222 12.348 -15.800 1.00 95.06 99 PRO A O 1
ATOM 705 N N . GLU A 1 100 ? 18.033 13.009 -17.775 1.00 96.25 100 GLU A N 1
ATOM 706 C CA . GLU A 1 100 ? 16.732 13.342 -18.371 1.00 96.25 100 GLU A CA 1
ATOM 707 C C . GLU A 1 100 ? 15.775 12.142 -18.344 1.00 96.25 100 GLU A C 1
ATOM 709 O O . GLU A 1 100 ? 14.617 12.271 -17.961 1.00 96.25 100 GLU A O 1
ATOM 714 N N . SER A 1 101 ? 16.296 10.949 -18.651 1.00 94.12 101 SER A N 1
ATOM 715 C CA . SER A 1 101 ? 15.534 9.691 -18.597 1.00 94.12 101 SER A CA 1
ATOM 716 C C . SER A 1 101 ? 15.107 9.276 -17.184 1.00 94.12 101 SER A C 1
ATOM 718 O O . SER A 1 101 ? 14.160 8.511 -17.021 1.00 94.12 101 SER A O 1
ATOM 720 N N . LEU A 1 102 ? 15.806 9.745 -16.147 1.00 96.19 102 LEU A N 1
ATOM 721 C CA . LEU A 1 102 ? 15.458 9.462 -14.754 1.00 96.19 102 LEU A CA 1
ATOM 722 C C . LEU A 1 102 ? 14.339 10.397 -14.286 1.00 96.19 102 LEU A C 1
ATOM 724 O O . LEU A 1 102 ? 13.386 9.947 -13.656 1.00 96.19 102 LEU A O 1
ATOM 728 N N . ILE A 1 103 ? 14.443 11.680 -14.645 1.00 96.81 103 ILE A N 1
ATOM 729 C CA . ILE A 1 103 ? 13.464 12.720 -14.305 1.00 96.81 103 ILE A CA 1
ATOM 730 C C . ILE A 1 103 ? 12.116 12.436 -14.981 1.00 96.81 103 ILE A C 1
ATOM 732 O O . ILE A 1 103 ? 11.095 12.457 -14.304 1.00 96.81 103 ILE A O 1
ATOM 736 N N . GLU A 1 104 ? 12.109 12.058 -16.267 1.00 96.12 104 GLU A N 1
ATOM 737 C CA . GLU A 1 104 ? 10.875 11.734 -17.004 1.00 96.12 104 GLU A CA 1
ATOM 738 C C . GLU A 1 104 ? 10.029 10.667 -16.292 1.00 96.12 104 GLU A C 1
ATOM 740 O O . GLU A 1 104 ? 8.806 10.764 -16.237 1.00 96.12 104 GLU A O 1
ATOM 745 N N . GLN A 1 105 ? 10.666 9.644 -15.721 1.00 95.81 105 GLN A N 1
ATOM 746 C CA . GLN A 1 105 ? 9.961 8.567 -15.028 1.00 95.81 105 GLN A CA 1
ATOM 747 C C . GLN A 1 105 ? 9.298 9.052 -13.734 1.00 95.81 105 GLN A C 1
ATOM 749 O O . GLN A 1 105 ? 8.177 8.643 -13.433 1.00 95.81 105 GLN A O 1
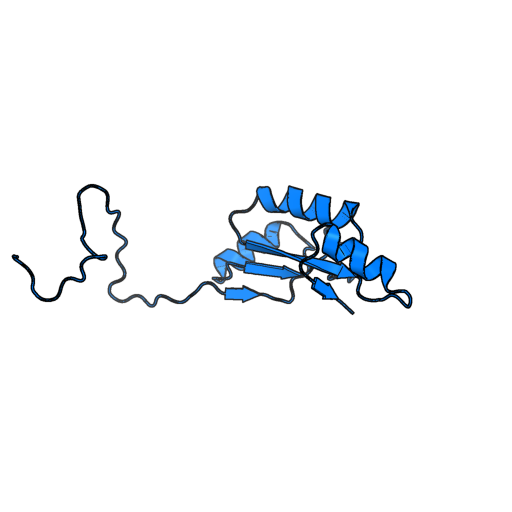ATOM 754 N N . LEU A 1 106 ? 9.968 9.936 -12.991 1.00 96.12 106 LEU A N 1
ATOM 755 C CA . LEU A 1 106 ? 9.425 10.548 -11.776 1.00 96.12 106 LEU A CA 1
ATOM 756 C C . LEU A 1 106 ? 8.245 11.469 -12.110 1.00 96.12 106 LEU A C 1
ATOM 758 O O . LEU A 1 106 ? 7.181 11.351 -11.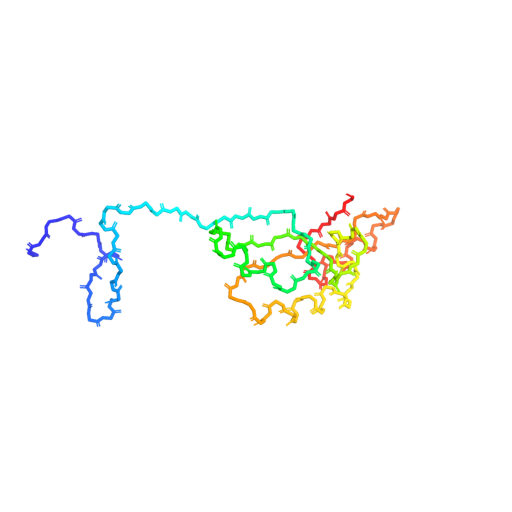505 1.00 96.12 106 LEU A O 1
ATOM 762 N N . ASP A 1 107 ? 8.395 12.304 -13.140 1.00 96.88 107 ASP A N 1
ATOM 763 C CA . ASP A 1 107 ? 7.352 13.231 -13.598 1.00 96.88 107 ASP A CA 1
ATOM 764 C C . ASP A 1 107 ? 6.108 12.505 -14.140 1.00 96.88 107 ASP A C 1
ATOM 766 O O . ASP A 1 107 ? 5.020 13.080 -14.197 1.00 96.88 107 ASP A O 1
ATOM 770 N N . THR A 1 108 ? 6.248 11.235 -14.531 1.00 95.6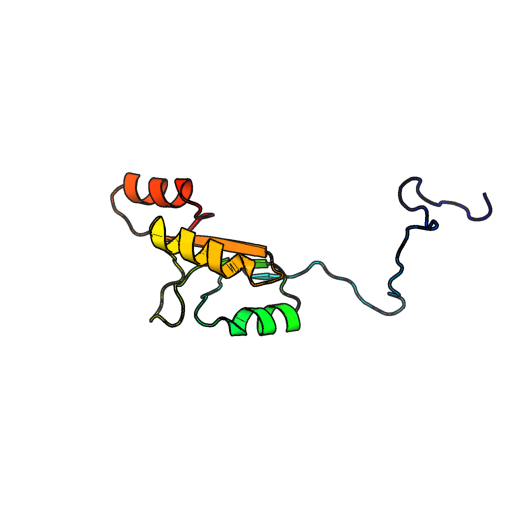2 108 THR A N 1
ATOM 771 C CA . THR A 1 108 ? 5.174 10.431 -15.139 1.00 95.62 108 THR A CA 1
ATOM 772 C C . THR A 1 108 ? 4.575 9.375 -14.210 1.00 95.62 108 THR A C 1
ATOM 774 O O . THR A 1 108 ? 3.773 8.555 -14.656 1.00 95.62 108 THR A O 1
ATOM 777 N N . GLY A 1 109 ? 4.889 9.430 -12.910 1.00 95.69 109 GLY A N 1
ATOM 778 C CA . GLY A 1 109 ? 4.182 8.672 -11.871 1.00 95.69 109 GLY A CA 1
ATOM 779 C C . GLY A 1 109 ? 5.011 7.623 -11.133 1.00 95.69 109 GLY A C 1
ATOM 780 O O . GLY A 1 109 ? 4.462 6.925 -10.280 1.00 95.69 109 GLY A O 1
ATOM 781 N N . CYS A 1 110 ? 6.313 7.494 -11.411 1.00 96.94 110 CYS A N 1
ATOM 782 C CA . CYS A 1 110 ? 7.181 6.676 -10.563 1.00 96.94 110 CYS A CA 1
ATOM 783 C C . CYS A 1 110 ? 7.406 7.378 -9.214 1.00 96.94 110 CYS A C 1
ATOM 785 O O . CYS A 1 110 ? 7.770 8.549 -9.165 1.00 96.94 110 CYS A O 1
ATOM 787 N N . LEU A 1 111 ? 7.254 6.641 -8.113 1.00 96.94 111 LEU A N 1
ATOM 788 C CA . LEU A 1 111 ? 7.511 7.113 -6.747 1.00 96.94 111 LEU A CA 1
ATOM 789 C C . LEU A 1 111 ? 9.016 7.241 -6.449 1.00 96.94 111 LEU A C 1
ATOM 791 O O . LEU A 1 111 ? 9.431 8.000 -5.576 1.00 96.94 111 LEU A O 1
ATOM 795 N N . GLY A 1 112 ? 9.834 6.461 -7.150 1.00 97.06 112 GLY A N 1
ATOM 796 C CA . GLY A 1 112 ? 11.276 6.394 -6.962 1.00 97.06 112 GLY A CA 1
ATOM 797 C C . GLY A 1 112 ? 11.942 5.620 -8.090 1.00 97.06 112 GLY A C 1
ATOM 798 O O . GLY A 1 112 ? 11.303 5.292 -9.087 1.00 97.06 112 GLY A O 1
ATOM 799 N N . LEU A 1 113 ? 13.231 5.321 -7.937 1.00 96.50 113 LEU A N 1
ATOM 800 C CA . LEU A 1 113 ? 14.031 4.620 -8.941 1.00 96.50 113 LEU A CA 1
ATOM 801 C C . LEU A 1 113 ? 14.784 3.450 -8.307 1.00 96.50 113 LEU A C 1
ATOM 803 O O . LEU A 1 113 ? 15.264 3.555 -7.178 1.00 96.50 113 LEU A O 1
ATOM 807 N N . LYS A 1 114 ? 14.932 2.358 -9.057 1.00 95.69 114 LYS A N 1
ATOM 808 C CA . LYS A 1 114 ? 15.762 1.207 -8.694 1.00 95.69 114 LYS A CA 1
ATOM 809 C C . LYS A 1 114 ? 17.037 1.163 -9.537 1.00 95.69 114 LYS A C 1
ATOM 811 O O . LYS A 1 114 ? 16.956 1.188 -10.765 1.00 95.69 114 LYS A O 1
ATOM 816 N N . ILE A 1 115 ? 18.190 1.044 -8.878 1.00 93.50 115 ILE A N 1
ATOM 817 C CA . ILE A 1 115 ? 19.470 0.655 -9.497 1.00 93.50 115 ILE A CA 1
ATOM 818 C C . ILE A 1 115 ? 19.643 -0.857 -9.361 1.00 93.50 115 ILE A C 1
ATOM 820 O O . ILE A 1 115 ? 19.382 -1.372 -8.245 1.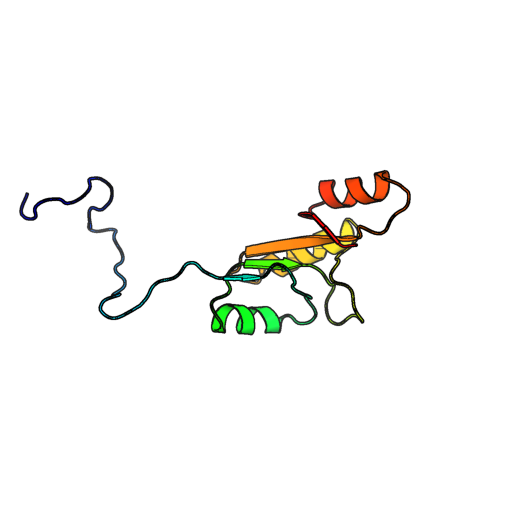00 93.50 115 ILE A O 1
#

Organism: NCBI:txid198431

InterPro domains:
  IPR006680 Amidohydrolase-related [PF01979] (25-110)
  IPR011059 Metal-dependent hydrolase, composite domain superfamily [G3DSA:2.30.40.10] (2-28)
  IPR017951 Urease alpha subunit, C-terminal [PS51368] (29-115)
  IPR032466 Metal-dependent hydrolase [SSF51556] (29-115)
  IPR050112 Urease Alpha Subunit [PTHR43440] (2-115)

Sequence (115 aa):
AVMDGVHPLLIVGNVTTVRDGEGLIATPGGIDVHVHFDSAQLVDHALASGITTMLGGSLGPITVGIDCGGPFNVGKMLQAAEAWPMNFGFLGRGNSSKPESLIEQLDTGCLGLKI

Foldseek 3Di:
DPDPDDDPVRDDDPPDDDDDQVPHDDDQADAAADDAPQDPCVLVVSVVVRHQEYEFEYQHNDDDHSAQADLVSQVVVVVVCVVHNGHYAGAHAPDDPDCVSQVRRVVNGHPYYDD

Secondary structure (DSSP, 8-state):
--SSS--TT----TT------TT----PPEEEEEEE---TTHHHHHHHTTEEEEEEE-SSS-SS-----SHHHHHHHHHHHTTSSSEEEEEEE---SSTHHHHHHHHTT-SEEE-

Radius of gyration: 20.03 Å; chains: 1; bounding box: 50×28×54 Å